Protein AF-A0A6J4FZG9-F1 (afdb_monomer_lite)

Structure (mmCIF, N/CA/C/O backbone):
data_AF-A0A6J4FZG9-F1
#
_entry.id   AF-A0A6J4FZG9-F1
#
loop_
_atom_site.group_PDB
_atom_site.id
_atom_site.type_symbol
_atom_site.label_atom_id
_atom_site.label_alt_id
_atom_site.label_comp_id
_atom_site.label_asym_id
_atom_site.label_entity_id
_atom_site.label_seq_id
_atom_site.pdbx_PDB_ins_code
_atom_site.Cartn_x
_atom_site.Cartn_y
_atom_site.Cartn_z
_atom_site.occupancy
_atom_site.B_iso_or_equiv
_atom_site.auth_seq_id
_atom_site.auth_comp_id
_atom_site.auth_asym_id
_atom_site.auth_atom_id
_atom_site.pdbx_PDB_model_num
ATOM 1 N N . MET A 1 1 ? 40.015 -31.470 -5.287 1.00 38.72 1 MET A N 1
ATOM 2 C CA . MET A 1 1 ? 40.073 -29.993 -5.272 1.00 38.72 1 MET A CA 1
ATOM 3 C C . MET A 1 1 ? 38.727 -29.508 -5.780 1.00 38.72 1 MET A C 1
ATOM 5 O O . MET A 1 1 ? 38.477 -29.611 -6.970 1.00 38.72 1 MET A O 1
ATOM 9 N N . GLY A 1 2 ? 37.806 -29.165 -4.876 1.00 41.56 2 GLY A N 1
ATOM 10 C CA . GLY A 1 2 ? 36.470 -28.698 -5.253 1.00 41.56 2 GLY A CA 1
ATOM 11 C C . GLY A 1 2 ? 36.537 -27.216 -5.589 1.00 41.56 2 GLY A C 1
ATOM 12 O O . GLY A 1 2 ? 36.861 -26.417 -4.715 1.00 41.56 2 GLY A O 1
ATOM 13 N N . CYS A 1 3 ? 36.302 -26.861 -6.851 1.00 43.22 3 CYS A N 1
ATOM 14 C CA . CYS A 1 3 ? 36.167 -25.471 -7.270 1.00 43.22 3 CYS A CA 1
ATOM 15 C C . CYS A 1 3 ? 34.957 -24.858 -6.560 1.00 43.22 3 CYS A C 1
ATOM 17 O O . CYS A 1 3 ? 33.835 -25.333 -6.718 1.00 43.22 3 CYS A O 1
ATOM 19 N N . GLY A 1 4 ? 35.203 -23.824 -5.755 1.00 42.16 4 GLY A N 1
ATOM 20 C CA . GLY A 1 4 ? 34.152 -23.025 -5.145 1.00 42.16 4 GLY A CA 1
ATOM 21 C C . GLY A 1 4 ? 33.371 -22.303 -6.234 1.00 42.16 4 GLY A C 1
ATOM 22 O O . GLY A 1 4 ? 33.915 -21.439 -6.918 1.00 42.16 4 GLY A O 1
ATOM 23 N N . CYS A 1 5 ? 32.104 -22.673 -6.397 1.00 46.50 5 CYS A N 1
ATOM 24 C CA . CYS A 1 5 ? 31.131 -21.918 -7.170 1.00 46.50 5 CYS A CA 1
ATOM 25 C C . CYS A 1 5 ? 30.818 -20.622 -6.413 1.00 46.50 5 CYS A C 1
ATOM 27 O O . CYS A 1 5 ? 29.829 -20.541 -5.690 1.00 46.50 5 CYS A O 1
ATOM 29 N N . PHE A 1 6 ? 31.691 -19.625 -6.527 1.00 45.59 6 PHE A N 1
ATOM 30 C CA . PHE A 1 6 ? 31.298 -18.257 -6.222 1.00 45.59 6 PHE A CA 1
ATOM 31 C C . PHE A 1 6 ? 30.468 -17.754 -7.407 1.00 45.59 6 PHE A C 1
ATOM 33 O O . PHE A 1 6 ? 30.945 -17.859 -8.540 1.00 45.59 6 PHE A O 1
ATOM 40 N N . PRO A 1 7 ? 29.232 -17.268 -7.193 1.00 53.97 7 PRO A N 1
ATOM 41 C CA . PRO A 1 7 ? 28.492 -16.612 -8.259 1.00 53.97 7 PRO A CA 1
ATOM 42 C C . PRO A 1 7 ? 29.316 -15.420 -8.748 1.00 53.97 7 PRO A C 1
ATOM 44 O O . PRO A 1 7 ? 29.873 -14.672 -7.941 1.00 53.97 7 PRO A O 1
ATOM 47 N N . ASP A 1 8 ? 29.442 -15.290 -10.067 1.00 63.34 8 ASP A N 1
ATOM 48 C CA . ASP A 1 8 ? 30.133 -14.168 -10.687 1.00 63.34 8 ASP A CA 1
ATOM 49 C C . ASP A 1 8 ? 29.416 -12.877 -10.285 1.00 63.34 8 ASP A C 1
ATOM 51 O O . ASP A 1 8 ? 28.299 -12.599 -10.723 1.00 63.34 8 ASP A O 1
ATOM 55 N N . VAL A 1 9 ? 30.051 -12.115 -9.395 1.00 54.72 9 VAL A N 1
ATOM 56 C CA . VAL A 1 9 ? 29.496 -10.881 -8.830 1.00 54.72 9 VAL A CA 1
ATOM 57 C C . VAL A 1 9 ? 29.168 -9.883 -9.941 1.00 54.72 9 VAL A C 1
ATOM 59 O O . VAL A 1 9 ? 28.213 -9.128 -9.795 1.00 54.72 9 VAL A O 1
ATOM 62 N N . ARG A 1 10 ? 29.895 -9.912 -11.069 1.00 50.53 10 ARG A N 1
ATOM 63 C CA . ARG A 1 10 ? 29.566 -9.091 -12.241 1.00 50.53 10 ARG A CA 1
ATOM 64 C C . ARG A 1 10 ? 28.268 -9.528 -12.900 1.00 50.53 10 ARG A C 1
ATOM 66 O O . ARG A 1 10 ? 27.407 -8.688 -13.088 1.00 50.53 10 ARG A O 1
ATOM 73 N N . GLY A 1 11 ? 28.083 -10.823 -13.151 1.00 50.88 11 GLY A N 1
ATOM 74 C CA . GLY A 1 11 ? 26.842 -11.334 -13.741 1.00 50.88 11 GLY A CA 1
ATOM 75 C C . GLY A 1 11 ? 25.603 -11.066 -12.878 1.00 50.88 11 GLY A C 1
ATOM 76 O O . GLY A 1 11 ? 24.533 -10.784 -13.406 1.00 50.88 11 GLY A O 1
ATOM 77 N N . VAL A 1 12 ? 25.745 -11.093 -11.548 1.00 54.97 12 VAL A N 1
ATOM 78 C CA . VAL A 1 12 ? 24.658 -10.721 -10.623 1.00 54.97 12 VAL A CA 1
ATOM 79 C C . VAL A 1 12 ? 24.366 -9.218 -10.673 1.00 54.97 12 VAL A C 1
ATOM 81 O O . VAL A 1 12 ? 23.204 -8.820 -10.614 1.00 54.97 12 VAL A O 1
ATOM 84 N N . LEU A 1 13 ? 25.403 -8.384 -10.782 1.00 47.22 13 LEU A N 1
ATOM 85 C CA . LEU A 1 13 ? 25.258 -6.932 -10.854 1.00 47.22 13 LEU A CA 1
ATOM 86 C C . LEU A 1 13 ? 24.657 -6.490 -12.196 1.00 47.22 13 LEU A C 1
ATOM 88 O O . LEU A 1 13 ? 23.756 -5.659 -12.204 1.00 47.22 13 LEU A O 1
ATOM 92 N N . ASP A 1 14 ? 25.103 -7.088 -13.299 1.00 45.44 14 ASP A N 1
ATOM 93 C CA . ASP A 1 14 ? 24.613 -6.799 -14.647 1.00 45.44 14 ASP A CA 1
ATOM 94 C C . ASP A 1 14 ? 23.139 -7.210 -14.791 1.00 45.44 14 ASP A C 1
ATOM 96 O O . ASP A 1 14 ? 22.334 -6.423 -15.276 1.00 45.44 14 ASP A O 1
ATOM 100 N N . GLN A 1 15 ? 22.740 -8.373 -14.254 1.00 51.81 15 GLN A N 1
ATOM 101 C CA . GLN A 1 15 ? 21.329 -8.776 -14.223 1.00 51.81 15 GLN A CA 1
ATOM 102 C C . GLN A 1 15 ? 20.472 -7.823 -13.377 1.00 51.81 15 GLN A C 1
ATOM 104 O O . GLN A 1 15 ? 19.349 -7.507 -13.756 1.00 51.81 15 GLN A O 1
ATOM 109 N N . ALA A 1 16 ? 20.980 -7.351 -12.233 1.00 49.66 16 ALA A N 1
ATOM 110 C CA . ALA A 1 16 ? 20.252 -6.410 -11.383 1.00 49.66 16 ALA A CA 1
ATOM 111 C C . ALA A 1 16 ? 20.073 -5.030 -12.047 1.00 49.66 16 ALA A C 1
ATOM 113 O O . ALA A 1 16 ? 19.060 -4.362 -11.820 1.00 49.66 16 ALA A O 1
ATOM 114 N N . LEU A 1 17 ? 21.043 -4.608 -12.862 1.00 56.53 17 LEU A N 1
ATOM 115 C CA . LEU A 1 17 ? 20.971 -3.382 -13.654 1.00 56.53 17 LEU A CA 1
ATOM 116 C C . LEU A 1 17 ? 20.006 -3.536 -14.839 1.00 56.53 17 LEU A C 1
ATOM 118 O O . LEU A 1 17 ? 19.123 -2.699 -14.987 1.00 56.53 17 LEU A O 1
ATOM 122 N N . ASP A 1 18 ? 20.077 -4.636 -15.593 1.00 58.53 18 ASP A N 1
ATOM 123 C CA . ASP A 1 18 ? 19.148 -4.919 -16.701 1.00 58.53 18 ASP A CA 1
ATOM 124 C C . ASP A 1 18 ? 17.690 -4.989 -16.225 1.00 58.53 18 ASP A C 1
ATOM 126 O O . ASP A 1 18 ? 16.787 -4.413 -16.836 1.00 58.53 18 ASP A O 1
ATOM 130 N N . ASP A 1 19 ? 17.467 -5.634 -15.081 1.00 59.53 19 ASP A N 1
ATOM 131 C CA . ASP A 1 19 ? 16.173 -5.702 -14.414 1.00 59.53 19 ASP A CA 1
ATOM 132 C C . ASP A 1 19 ? 15.651 -4.305 -14.046 1.00 59.53 19 ASP A C 1
ATOM 134 O O . ASP A 1 19 ? 14.451 -4.035 -14.150 1.00 59.53 19 ASP A O 1
ATOM 138 N N . THR A 1 20 ? 16.540 -3.425 -13.581 1.00 59.22 20 THR A N 1
ATOM 139 C CA . THR A 1 20 ? 16.218 -2.041 -13.217 1.00 59.22 20 THR A CA 1
ATOM 140 C C . THR A 1 20 ? 15.829 -1.242 -14.457 1.00 59.22 20 THR A C 1
ATOM 142 O O . THR A 1 20 ? 14.773 -0.617 -14.458 1.00 59.22 20 THR A O 1
ATOM 145 N N . ASP A 1 21 ? 16.606 -1.343 -15.533 1.00 62.03 21 ASP A N 1
ATOM 146 C CA . ASP A 1 21 ? 16.357 -0.640 -16.793 1.00 62.03 21 ASP A CA 1
ATOM 147 C C . ASP A 1 21 ? 15.093 -1.146 -17.502 1.00 62.03 21 ASP A C 1
ATOM 149 O O . ASP A 1 21 ? 14.397 -0.398 -18.191 1.00 62.03 21 ASP A O 1
ATOM 153 N N . GLU A 1 22 ? 14.775 -2.436 -17.387 1.00 61.25 22 GLU A N 1
ATOM 154 C CA . GLU A 1 22 ? 13.517 -2.992 -17.888 1.00 61.25 22 GLU A CA 1
ATOM 155 C C . GLU A 1 22 ? 12.315 -2.468 -17.096 1.00 61.25 22 GLU A C 1
ATOM 157 O O . GLU A 1 22 ? 11.289 -2.137 -17.693 1.00 61.25 22 GLU A O 1
ATOM 162 N N . LEU A 1 23 ? 12.447 -2.335 -15.775 1.00 60.53 23 LEU A N 1
ATOM 163 C CA . LEU A 1 23 ? 11.406 -1.752 -14.933 1.00 60.53 23 LEU A CA 1
ATOM 164 C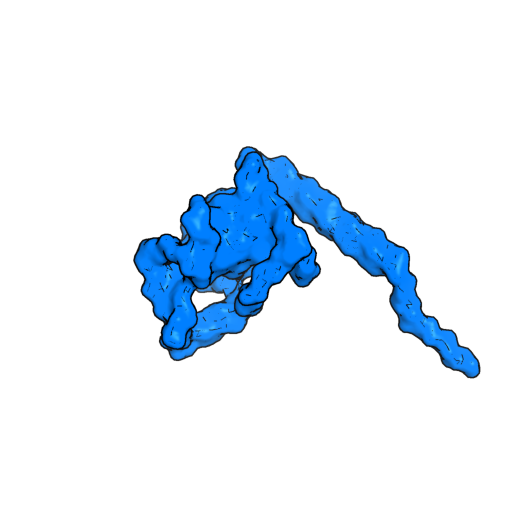 C . LEU A 1 23 ? 11.230 -0.261 -15.223 1.00 60.53 23 LEU A C 1
ATOM 166 O O . LEU A 1 23 ? 10.102 0.180 -15.401 1.00 60.53 23 LEU A O 1
ATOM 170 N N . GLU A 1 24 ? 12.320 0.496 -15.343 1.00 60.97 24 GLU A N 1
ATOM 171 C CA . GLU A 1 24 ? 12.285 1.914 -15.712 1.00 60.97 24 GLU A CA 1
ATOM 172 C C . GLU A 1 24 ? 11.662 2.125 -17.098 1.00 60.97 24 GLU A C 1
ATOM 174 O O . GLU A 1 24 ? 10.853 3.033 -17.268 1.00 60.97 24 GLU A O 1
ATOM 179 N N . ARG A 1 25 ? 11.938 1.247 -18.073 1.00 59.50 25 ARG A N 1
ATOM 180 C CA . ARG A 1 25 ? 11.278 1.280 -19.391 1.00 59.50 25 ARG A CA 1
ATOM 181 C C . ARG A 1 25 ? 9.792 0.940 -19.324 1.00 59.50 25 ARG A C 1
ATOM 183 O O . ARG A 1 25 ? 8.990 1.644 -19.928 1.00 59.50 25 ARG A O 1
ATOM 190 N N . HIS A 1 26 ? 9.409 -0.087 -18.565 1.00 58.44 26 HIS A N 1
ATOM 191 C CA . HIS A 1 26 ? 7.994 -0.407 -18.360 1.00 58.44 26 HIS A CA 1
ATOM 192 C C . HIS A 1 26 ? 7.250 0.722 -17.635 1.00 58.44 26 HIS A C 1
ATOM 194 O O . HIS A 1 26 ? 6.080 0.950 -17.923 1.00 58.44 26 HIS A O 1
ATOM 200 N N . LEU A 1 27 ? 7.917 1.436 -16.722 1.00 56.59 27 LEU A N 1
ATOM 201 C CA . LEU A 1 27 ? 7.383 2.627 -16.060 1.00 56.59 27 LEU A CA 1
ATOM 202 C C . LEU A 1 27 ? 7.281 3.814 -17.034 1.00 56.59 27 LEU A C 1
ATOM 204 O O . LEU A 1 27 ? 6.266 4.502 -17.051 1.00 56.59 27 LEU A O 1
ATOM 208 N N . ALA A 1 28 ? 8.276 4.023 -17.899 1.00 51.44 28 ALA A N 1
ATOM 209 C CA . ALA A 1 28 ? 8.279 5.100 -18.892 1.00 51.44 28 ALA A CA 1
ATOM 210 C C . ALA A 1 28 ? 7.171 4.958 -19.956 1.00 51.44 28 ALA A C 1
ATOM 212 O O . ALA A 1 28 ? 6.615 5.965 -20.397 1.00 51.44 28 ALA A O 1
ATOM 213 N N . ASP A 1 29 ? 6.804 3.728 -20.329 1.00 53.56 29 ASP A N 1
ATOM 214 C CA . ASP A 1 29 ? 5.746 3.447 -21.313 1.00 53.56 29 ASP A CA 1
ATOM 215 C C . ASP A 1 29 ? 4.312 3.688 -20.785 1.00 53.56 29 ASP A C 1
ATOM 217 O O . ASP A 1 29 ? 3.349 3.631 -21.553 1.00 53.56 29 ASP A O 1
ATOM 221 N N . LEU A 1 30 ? 4.133 3.973 -19.487 1.00 52.72 30 LEU A N 1
ATOM 222 C CA . LEU A 1 30 ? 2.815 4.023 -18.836 1.00 52.72 30 LEU A CA 1
ATOM 223 C C . LEU A 1 30 ? 2.179 5.433 -18.712 1.00 52.72 30 LEU A C 1
ATOM 225 O O . LEU A 1 30 ? 1.019 5.519 -18.313 1.00 52.72 30 LEU A O 1
ATOM 229 N N . GLY A 1 31 ? 2.858 6.517 -19.115 1.00 47.34 31 GLY A N 1
ATOM 230 C CA . GLY A 1 31 ? 2.313 7.892 -19.147 1.00 47.34 31 GLY A CA 1
ATOM 231 C C . GLY A 1 31 ? 2.369 8.685 -17.821 1.00 47.34 31 GLY A C 1
ATOM 232 O O . GLY A 1 31 ? 2.110 8.146 -16.759 1.00 47.34 31 GLY A O 1
ATOM 233 N N . ASP A 1 32 ? 2.723 9.977 -17.918 1.00 50.97 32 ASP A N 1
ATOM 234 C CA . ASP A 1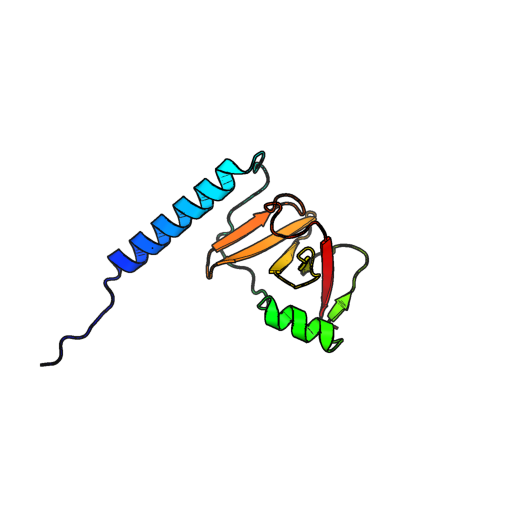 32 ? 2.812 11.039 -16.881 1.00 50.97 32 ASP A CA 1
ATOM 235 C C . ASP A 1 32 ? 3.359 10.654 -15.478 1.00 50.97 32 ASP A C 1
ATOM 237 O O . ASP A 1 32 ? 2.817 11.031 -14.445 1.00 50.97 32 ASP A O 1
ATOM 241 N N . PHE A 1 33 ? 4.499 9.951 -15.432 1.00 51.16 33 PHE A N 1
ATOM 242 C CA . PHE A 1 33 ? 5.241 9.555 -14.213 1.00 51.16 33 PHE A CA 1
ATOM 243 C C . PHE A 1 33 ? 6.043 10.689 -13.546 1.00 51.16 33 PHE A C 1
ATOM 245 O O . PHE A 1 33 ? 6.996 10.422 -12.815 1.00 51.16 33 PHE A O 1
ATOM 252 N N . ALA A 1 34 ? 5.700 11.963 -13.764 1.00 51.19 34 ALA A N 1
ATOM 253 C CA . ALA A 1 34 ? 6.457 13.084 -13.187 1.00 51.19 34 ALA A CA 1
ATOM 254 C C . ALA A 1 34 ? 6.539 13.045 -11.640 1.00 51.19 34 ALA A C 1
ATOM 256 O O . ALA A 1 34 ? 7.369 13.735 -11.050 1.00 51.19 34 ALA A O 1
ATOM 257 N N . SER A 1 35 ? 5.698 12.237 -10.991 1.00 63.97 35 SER A N 1
ATOM 258 C CA . SER A 1 35 ? 5.574 12.051 -9.544 1.00 63.97 35 SER A CA 1
ATOM 259 C C . SER A 1 35 ? 6.198 10.761 -8.991 1.00 63.97 35 SER A C 1
ATOM 261 O O . SER A 1 35 ? 6.122 10.553 -7.778 1.00 63.97 35 SER A O 1
ATOM 263 N N . VAL A 1 36 ? 6.803 9.898 -9.823 1.00 74.69 36 VAL A N 1
ATOM 264 C CA . VAL A 1 36 ? 7.451 8.665 -9.340 1.00 74.69 36 VAL A CA 1
ATOM 265 C C . VAL A 1 36 ? 8.943 8.886 -9.116 1.00 74.69 36 VAL A C 1
ATOM 267 O O . VAL A 1 36 ? 9.717 9.075 -10.049 1.00 74.69 36 VAL A O 1
ATOM 270 N N . GLU A 1 37 ? 9.350 8.841 -7.854 1.00 83.56 37 GLU A N 1
ATOM 271 C CA . GLU A 1 37 ? 10.718 9.049 -7.391 1.00 83.56 37 GLU A CA 1
ATOM 272 C C . GLU A 1 37 ? 11.306 7.723 -6.903 1.00 83.56 37 GLU A C 1
ATOM 274 O O . GLU A 1 37 ? 10.685 6.998 -6.130 1.00 83.56 37 GLU A O 1
ATOM 279 N N . ARG A 1 38 ? 12.528 7.388 -7.322 1.00 84.44 38 ARG A N 1
ATOM 280 C CA . ARG A 1 38 ? 13.252 6.241 -6.766 1.00 84.44 38 ARG A CA 1
ATOM 281 C C . ARG A 1 38 ? 13.811 6.598 -5.391 1.00 84.44 38 ARG A C 1
ATOM 283 O O . ARG A 1 38 ? 14.449 7.631 -5.229 1.00 84.44 38 ARG A O 1
ATOM 290 N N . LEU A 1 39 ? 13.619 5.711 -4.424 1.00 85.75 39 LEU A N 1
ATOM 291 C CA . LEU A 1 39 ? 14.143 5.869 -3.073 1.00 85.75 39 LEU A CA 1
ATOM 292 C C . LEU A 1 39 ? 15.505 5.183 -2.939 1.00 85.75 39 LEU A C 1
ATOM 294 O O . LEU A 1 39 ? 15.688 4.045 -3.374 1.00 85.75 39 LEU A O 1
ATOM 298 N N . ASP A 1 40 ? 16.437 5.848 -2.256 1.00 84.19 40 ASP A N 1
ATOM 299 C CA . ASP A 1 40 ? 17.771 5.303 -1.959 1.00 84.19 40 ASP A CA 1
ATOM 300 C C . ASP A 1 40 ? 17.734 4.121 -0.979 1.00 84.19 40 ASP A C 1
ATOM 302 O O . ASP A 1 40 ? 18.677 3.335 -0.895 1.00 84.19 40 ASP A O 1
ATOM 306 N N . SER A 1 41 ? 16.653 3.996 -0.202 1.00 83.69 41 SER A N 1
ATOM 307 C CA . SER A 1 41 ? 16.467 2.902 0.748 1.00 83.69 41 SER A CA 1
ATOM 308 C C . SER A 1 41 ? 15.055 2.341 0.690 1.00 83.69 41 SER A C 1
ATOM 310 O O . SER A 1 41 ? 14.077 3.073 0.530 1.00 83.69 41 SER A O 1
ATOM 312 N N . ALA A 1 42 ? 14.960 1.019 0.832 1.00 82.56 42 ALA A N 1
ATOM 313 C CA . ALA A 1 42 ? 13.687 0.325 0.794 1.00 82.56 42 ALA A CA 1
ATOM 314 C C . ALA A 1 42 ? 12.901 0.501 2.105 1.00 82.56 42 ALA A C 1
ATOM 316 O O . ALA A 1 42 ? 13.463 0.300 3.189 1.00 82.56 42 ALA A O 1
ATOM 317 N N . PRO A 1 43 ? 11.604 0.859 2.045 1.00 85.31 43 PRO A N 1
ATOM 318 C CA . PRO A 1 43 ? 10.765 0.918 3.231 1.00 85.31 43 PRO A CA 1
ATOM 319 C C . PRO A 1 43 ? 10.500 -0.495 3.768 1.00 85.31 43 PRO A C 1
ATOM 321 O O . PRO A 1 43 ? 10.186 -1.408 3.017 1.00 85.31 43 PRO A O 1
ATOM 324 N N . VAL A 1 44 ? 10.530 -0.675 5.093 1.00 88.25 44 VAL A N 1
ATOM 325 C CA . VAL A 1 44 ? 10.307 -1.991 5.730 1.00 88.25 44 VAL A CA 1
ATOM 326 C C . VAL A 1 44 ? 8.825 -2.373 5.715 1.00 88.25 44 VAL A C 1
ATOM 328 O O . VAL A 1 44 ? 8.097 -2.114 6.677 1.00 88.25 44 VAL A O 1
ATOM 331 N N . LEU A 1 45 ? 8.340 -2.923 4.607 1.00 89.56 45 LEU A N 1
ATOM 332 C CA . LEU A 1 45 ? 6.934 -3.279 4.407 1.00 89.56 45 LEU A CA 1
ATOM 333 C C . LEU A 1 45 ? 6.676 -4.766 4.701 1.00 89.56 45 LEU A C 1
ATOM 335 O O . LEU A 1 45 ? 7.534 -5.609 4.434 1.00 89.56 45 LEU A O 1
ATOM 339 N N . PRO A 1 46 ? 5.496 -5.131 5.236 1.00 90.56 46 PRO A N 1
ATOM 340 C CA . PRO A 1 46 ? 5.104 -6.533 5.303 1.00 90.56 46 PRO A CA 1
ATOM 341 C C . PRO A 1 46 ? 4.905 -7.084 3.887 1.00 90.56 46 PRO A C 1
ATOM 343 O O . PRO A 1 46 ? 4.407 -6.387 3.011 1.00 90.56 46 PRO A O 1
ATOM 346 N N . ALA A 1 47 ? 5.208 -8.362 3.662 1.00 90.06 47 ALA A N 1
ATOM 347 C CA . ALA A 1 47 ? 4.847 -8.999 2.397 1.00 90.06 47 ALA A CA 1
ATOM 348 C C . ALA A 1 47 ? 3.318 -8.920 2.164 1.00 90.06 47 ALA A C 1
ATOM 350 O O . ALA A 1 47 ? 2.563 -9.058 3.134 1.00 90.06 47 ALA A O 1
ATOM 351 N N . PRO A 1 48 ? 2.835 -8.798 0.911 1.00 89.56 48 PRO A N 1
ATOM 352 C CA . PRO A 1 48 ? 1.402 -8.766 0.589 1.00 89.56 48 PRO A CA 1
ATOM 353 C C . PRO A 1 48 ? 0.587 -9.879 1.269 1.00 89.56 48 PRO A C 1
ATOM 355 O O . PRO A 1 48 ? -0.449 -9.623 1.883 1.00 89.56 48 PRO A O 1
ATOM 358 N N . ALA A 1 49 ? 1.109 -11.110 1.267 1.00 90.88 49 ALA A N 1
ATOM 359 C CA . ALA A 1 49 ? 0.485 -12.251 1.938 1.00 90.88 49 ALA A CA 1
ATOM 360 C C . ALA A 1 49 ? 0.422 -12.093 3.470 1.00 90.88 49 ALA A C 1
ATOM 362 O O . ALA A 1 49 ? -0.564 -12.478 4.100 1.00 90.88 49 ALA A O 1
ATOM 363 N N . ALA A 1 50 ? 1.454 -11.505 4.082 1.00 92.69 50 ALA A N 1
ATOM 364 C CA . ALA A 1 50 ? 1.485 -11.245 5.518 1.00 92.69 50 ALA A CA 1
ATOM 365 C C . ALA A 1 50 ? 0.494 -10.139 5.910 1.00 92.69 50 ALA A C 1
ATOM 367 O O . ALA A 1 50 ? -0.203 -10.276 6.918 1.00 92.69 50 ALA A O 1
ATOM 368 N N . ALA A 1 51 ? 0.383 -9.086 5.093 1.00 90.94 51 ALA A N 1
ATOM 369 C CA . ALA A 1 51 ? -0.617 -8.035 5.267 1.00 90.94 51 ALA A CA 1
ATOM 370 C C . ALA A 1 51 ? -2.040 -8.605 5.160 1.00 90.94 51 ALA A C 1
ATOM 372 O O . ALA A 1 51 ? -2.856 -8.393 6.057 1.00 90.94 51 ALA A O 1
ATOM 373 N N . ALA A 1 52 ? -2.313 -9.419 4.134 1.00 92.38 52 ALA A N 1
ATOM 374 C CA . ALA A 1 52 ? -3.595 -10.104 3.973 1.00 92.38 52 ALA A CA 1
ATOM 375 C C . ALA A 1 52 ? -3.943 -10.975 5.194 1.00 92.38 52 ALA A C 1
ATOM 377 O O . ALA A 1 52 ? -5.052 -10.893 5.724 1.00 92.38 52 ALA A O 1
ATOM 378 N N . ALA A 1 53 ? -2.982 -11.757 5.696 1.00 94.38 53 ALA A N 1
ATOM 379 C CA . ALA A 1 53 ? -3.173 -12.582 6.886 1.00 94.38 53 ALA A CA 1
ATOM 380 C C . ALA A 1 53 ? -3.422 -11.747 8.156 1.00 94.38 53 ALA A C 1
ATOM 382 O O . ALA A 1 53 ? -4.213 -12.141 9.011 1.00 94.38 53 ALA A O 1
ATOM 383 N N . ALA A 1 54 ? -2.763 -10.594 8.305 1.00 92.94 54 ALA A N 1
ATOM 384 C CA . ALA A 1 54 ? -2.982 -9.691 9.434 1.00 92.94 54 ALA A CA 1
ATOM 385 C C . ALA A 1 54 ? -4.372 -9.040 9.400 1.00 92.94 54 ALA A C 1
ATOM 387 O O . ALA A 1 54 ? -5.029 -8.964 10.439 1.00 92.94 54 ALA A O 1
ATOM 388 N N . ILE A 1 55 ? -4.843 -8.647 8.213 1.00 91.44 55 ILE A N 1
ATOM 389 C CA . ILE A 1 55 ? -6.197 -8.119 7.998 1.00 91.44 55 ILE A CA 1
ATOM 390 C C . ILE A 1 55 ? -7.244 -9.191 8.310 1.00 91.44 55 ILE A C 1
ATOM 392 O O . ILE A 1 55 ? -8.157 -8.941 9.093 1.00 91.44 55 ILE A O 1
ATOM 396 N N . ALA A 1 56 ? -7.085 -10.402 7.767 1.00 92.12 56 ALA A N 1
ATOM 397 C CA . ALA A 1 56 ? -8.004 -11.514 8.016 1.00 92.12 56 ALA A CA 1
ATOM 398 C C . ALA A 1 56 ? -8.061 -11.914 9.502 1.00 92.12 56 ALA A C 1
ATOM 400 O O . ALA A 1 56 ? -9.114 -12.294 10.005 1.00 92.12 56 ALA A O 1
ATOM 401 N N . ALA A 1 57 ? -6.939 -11.789 10.215 1.00 94.06 57 ALA A N 1
ATOM 402 C CA . ALA A 1 57 ? -6.853 -12.038 11.652 1.00 94.06 57 ALA A CA 1
ATOM 403 C C . ALA A 1 57 ? -7.372 -10.876 12.524 1.00 94.06 57 ALA A C 1
ATOM 405 O O . ALA A 1 57 ? -7.322 -10.984 13.747 1.00 94.06 57 ALA A O 1
ATOM 406 N N . GLY A 1 58 ? -7.811 -9.755 11.937 1.00 92.12 58 GLY A N 1
ATOM 407 C CA . GLY A 1 58 ? -8.267 -8.576 12.682 1.00 92.12 58 GLY A CA 1
ATOM 408 C C . 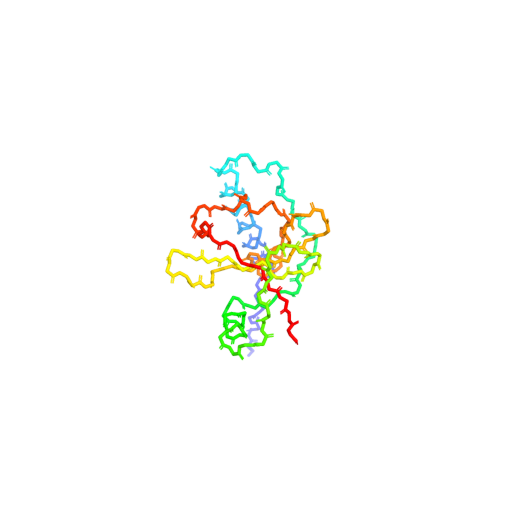GLY A 1 58 ? -7.157 -7.821 13.425 1.00 92.12 58 GLY A C 1
ATOM 409 O O . GLY A 1 58 ? -7.451 -7.033 14.316 1.00 92.12 58 GLY A O 1
ATOM 410 N N . ARG A 1 59 ? -5.884 -8.047 13.073 1.00 93.38 59 ARG A N 1
ATOM 411 C CA . ARG A 1 59 ? -4.714 -7.357 13.660 1.00 93.38 59 ARG A CA 1
ATOM 412 C C . ARG A 1 59 ? -4.422 -6.003 13.010 1.00 93.38 59 ARG A C 1
ATOM 414 O O . ARG A 1 59 ? -3.550 -5.273 13.465 1.00 93.38 59 ARG A O 1
ATOM 421 N N . MET A 1 60 ? -5.115 -5.697 11.919 1.00 92.25 60 MET A N 1
ATOM 422 C CA . MET A 1 60 ? -5.006 -4.446 11.177 1.00 92.25 60 MET A CA 1
ATOM 423 C C . MET A 1 60 ? -6.345 -3.720 11.245 1.00 92.25 60 MET A C 1
ATOM 425 O O . MET A 1 60 ? -7.387 -4.296 10.927 1.00 92.25 60 MET A O 1
ATOM 429 N N . ILE A 1 61 ? -6.315 -2.449 11.627 1.00 91.94 61 ILE A N 1
ATOM 430 C CA . ILE A 1 61 ? -7.495 -1.589 11.700 1.00 91.94 61 ILE A CA 1
ATOM 431 C C . ILE A 1 61 ? -7.603 -0.825 10.385 1.00 91.94 61 ILE A C 1
ATOM 433 O O . ILE A 1 61 ? -6.655 -0.146 9.988 1.00 91.94 61 ILE A O 1
ATOM 437 N N . ARG A 1 62 ? -8.754 -0.930 9.712 1.00 92.69 62 ARG A N 1
ATOM 438 C CA . ARG A 1 62 ? -9.041 -0.155 8.498 1.00 92.69 62 ARG A CA 1
ATOM 439 C C . ARG A 1 62 ? -9.235 1.319 8.854 1.00 92.69 62 ARG A C 1
ATOM 441 O O . ARG A 1 62 ? -9.951 1.631 9.801 1.00 92.69 62 ARG A O 1
ATOM 448 N N . LEU A 1 63 ? -8.615 2.200 8.079 1.00 91.50 63 LEU A N 1
ATOM 449 C CA . LEU A 1 63 ? -8.729 3.649 8.204 1.00 91.50 63 LEU A CA 1
ATOM 450 C C . LEU A 1 63 ? -9.593 4.214 7.070 1.00 91.50 63 LEU A C 1
ATOM 452 O O . LEU A 1 63 ? -9.568 3.703 5.948 1.00 91.50 63 LEU A O 1
ATOM 456 N N . ASP A 1 64 ? -10.315 5.295 7.361 1.00 87.50 64 ASP A N 1
ATOM 457 C CA . ASP A 1 64 ? -11.143 6.000 6.374 1.00 87.50 64 ASP A CA 1
ATOM 458 C C . ASP A 1 64 ? -10.316 6.914 5.455 1.00 87.50 64 ASP A C 1
ATOM 460 O O . ASP A 1 64 ? -10.711 7.187 4.323 1.00 87.50 64 ASP A O 1
ATOM 464 N N . SER A 1 65 ? -9.149 7.368 5.917 1.00 83.69 65 SER A N 1
ATOM 465 C CA . SER A 1 65 ? -8.232 8.218 5.158 1.00 83.69 65 SER A CA 1
ATOM 466 C C . SER A 1 65 ? -6.770 7.838 5.393 1.00 83.69 65 SER A C 1
ATOM 468 O O . SER A 1 65 ? -6.416 7.222 6.404 1.00 83.69 65 SER A O 1
ATOM 470 N N . ALA A 1 66 ? -5.915 8.211 4.438 1.00 82.00 66 ALA A N 1
ATOM 471 C CA . ALA A 1 66 ? -4.472 8.077 4.568 1.00 82.00 66 ALA A CA 1
ATOM 472 C C . ALA A 1 66 ? -3.950 9.017 5.663 1.00 82.00 66 ALA A C 1
ATOM 474 O O . ALA A 1 66 ? -4.331 10.187 5.728 1.00 82.00 66 ALA A O 1
ATOM 475 N N . GLY A 1 67 ? -3.044 8.510 6.494 1.00 85.00 67 GLY A N 1
ATOM 476 C CA . GLY A 1 67 ? -2.237 9.307 7.412 1.00 85.00 67 GLY A CA 1
ATOM 477 C C . GLY A 1 67 ? -0.778 8.851 7.353 1.00 85.00 67 GLY A C 1
ATOM 478 O O . GLY A 1 67 ? -0.525 7.731 6.902 1.00 85.00 67 GLY A O 1
ATOM 479 N N . PRO A 1 68 ? 0.184 9.667 7.816 1.00 87.75 68 PRO A N 1
ATOM 480 C CA . PRO A 1 68 ? 1.594 9.292 7.804 1.00 87.75 68 PRO A CA 1
ATOM 481 C C . PRO A 1 68 ? 1.811 7.946 8.508 1.00 87.75 68 PRO A C 1
ATOM 483 O O . PRO A 1 68 ? 1.378 7.752 9.645 1.00 87.75 68 PRO A O 1
ATOM 486 N N . GLY A 1 69 ? 2.468 7.011 7.825 1.00 88.75 69 GLY A N 1
ATOM 487 C CA . GLY A 1 69 ? 2.732 5.665 8.333 1.00 88.75 69 GLY A CA 1
ATOM 488 C C . GLY A 1 69 ? 1.593 4.659 8.147 1.00 88.75 69 GLY A C 1
ATOM 489 O O . GLY A 1 69 ? 1.793 3.488 8.467 1.00 88.75 69 GLY A O 1
ATOM 490 N N . ALA A 1 70 ? 0.432 5.062 7.616 1.00 92.44 70 ALA A N 1
ATOM 491 C CA . ALA A 1 70 ? -0.622 4.121 7.246 1.00 92.44 70 ALA A CA 1
ATOM 492 C C . ALA A 1 70 ? -0.138 3.182 6.134 1.00 92.44 70 ALA A C 1
ATOM 494 O O . ALA A 1 70 ? 0.549 3.597 5.200 1.00 92.44 70 ALA A O 1
ATOM 495 N N . LEU A 1 71 ? -0.520 1.913 6.220 1.00 93.06 71 LEU A N 1
ATOM 496 C CA . LEU A 1 71 ? -0.240 0.922 5.193 1.00 93.06 71 LEU A CA 1
ATOM 497 C C . LEU A 1 71 ? -1.278 1.063 4.071 1.00 93.06 71 LEU A C 1
ATOM 499 O O . LEU A 1 71 ? -2.468 0.837 4.29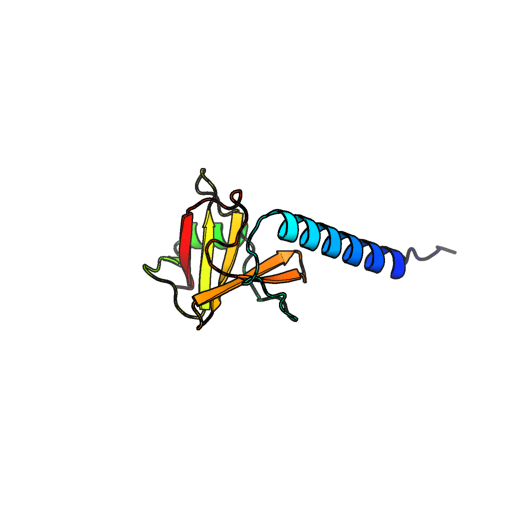9 1.00 93.06 71 LEU A O 1
ATOM 503 N N . ALA A 1 72 ? -0.827 1.440 2.877 1.00 91.62 72 ALA A N 1
ATOM 504 C CA . ALA A 1 72 ? -1.588 1.339 1.638 1.00 91.62 72 ALA A CA 1
ATOM 505 C C . ALA A 1 72 ? -1.623 -0.126 1.203 1.00 91.62 72 ALA A C 1
ATOM 507 O O . ALA A 1 72 ? -0.579 -0.759 1.060 1.00 91.62 72 ALA A O 1
ATOM 508 N N . VAL A 1 73 ? -2.814 -0.657 0.970 1.00 91.00 73 VAL A N 1
ATOM 509 C CA . VAL A 1 73 ? -3.031 -2.025 0.501 1.00 91.00 73 VAL A CA 1
ATOM 510 C C . VAL A 1 73 ? -3.776 -1.947 -0.820 1.00 91.00 73 VAL A C 1
ATOM 512 O O . VAL A 1 73 ? -4.921 -1.495 -0.859 1.00 91.00 73 VAL A O 1
ATOM 515 N N . TYR A 1 74 ? -3.111 -2.378 -1.886 1.00 88.38 74 TYR A N 1
ATOM 5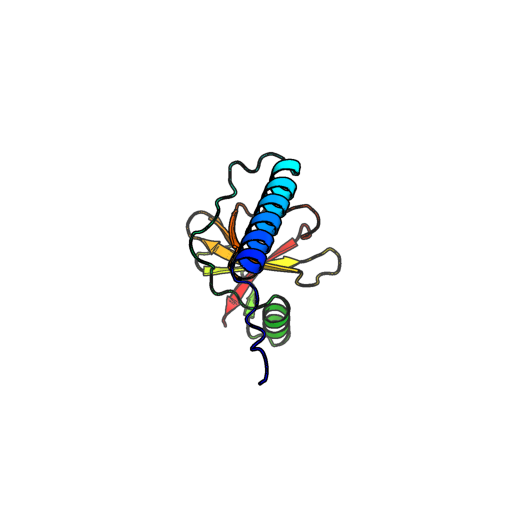16 C CA . TYR A 1 74 ? -3.652 -2.390 -3.238 1.00 88.38 74 TYR A CA 1
ATOM 517 C C . TYR A 1 74 ? -4.301 -3.739 -3.499 1.00 88.38 74 TYR A C 1
ATOM 519 O O . TYR A 1 74 ? -3.677 -4.792 -3.309 1.00 88.38 74 TYR A O 1
ATOM 527 N N . LEU A 1 75 ? -5.559 -3.690 -3.919 1.00 85.50 75 LEU A N 1
ATOM 528 C CA . LEU A 1 75 ? -6.355 -4.866 -4.211 1.00 85.50 75 LEU A CA 1
ATOM 529 C C . LEU A 1 75 ? -6.587 -4.993 -5.712 1.00 85.50 75 LEU A C 1
ATOM 531 O O . LEU A 1 75 ? -6.833 -3.996 -6.383 1.00 85.50 75 LEU A O 1
ATOM 535 N N . ASP A 1 76 ? -6.558 -6.216 -6.230 1.00 83.94 76 ASP A N 1
ATOM 536 C CA . ASP A 1 76 ? -7.052 -6.490 -7.579 1.00 83.94 76 ASP A CA 1
ATOM 537 C C . ASP A 1 76 ? -8.595 -6.511 -7.638 1.00 83.94 76 ASP A C 1
ATOM 539 O O . ASP A 1 76 ? -9.300 -6.323 -6.639 1.00 83.94 76 ASP A O 1
ATOM 543 N N . GLU A 1 77 ? -9.142 -6.769 -8.827 1.00 81.69 77 GLU A N 1
ATOM 544 C CA . GLU A 1 77 ? -10.589 -6.907 -9.042 1.00 81.69 77 GLU A CA 1
ATOM 545 C C . GLU A 1 77 ? -11.213 -8.054 -8.221 1.00 81.69 77 GLU A C 1
ATOM 547 O O . GLU A 1 77 ? -12.386 -7.989 -7.848 1.00 81.69 77 GLU A O 1
ATOM 552 N N . ALA A 1 78 ? -10.427 -9.082 -7.880 1.00 85.69 78 ALA A N 1
ATOM 553 C CA . ALA A 1 78 ? -10.832 -10.203 -7.034 1.00 85.69 78 ALA A CA 1
ATOM 554 C C . ALA A 1 78 ? -10.701 -9.905 -5.525 1.00 85.69 78 ALA A C 1
ATOM 556 O O . ALA A 1 78 ? -10.984 -10.777 -4.699 1.00 85.69 78 ALA A O 1
ATOM 557 N N . ARG A 1 79 ? -10.331 -8.671 -5.150 1.00 84.94 79 ARG A N 1
ATOM 558 C CA . ARG A 1 79 ? -10.063 -8.219 -3.774 1.00 84.94 79 ARG A CA 1
ATOM 559 C C . ARG A 1 79 ? -8.880 -8.925 -3.099 1.00 84.94 79 ARG A C 1
ATOM 561 O O . ARG A 1 79 ? -8.826 -8.982 -1.869 1.00 84.94 79 ARG A O 1
ATOM 568 N N . ALA A 1 80 ? -7.933 -9.451 -3.870 1.00 86.88 80 ALA A N 1
ATOM 569 C CA . ALA A 1 80 ? -6.693 -10.011 -3.347 1.00 86.88 80 ALA A CA 1
ATOM 570 C C . ALA A 1 80 ? -5.638 -8.915 -3.155 1.00 86.88 80 ALA A C 1
ATOM 572 O O . ALA A 1 80 ? -5.518 -8.008 -3.975 1.00 86.88 80 ALA A O 1
ATOM 573 N N . VAL A 1 81 ? -4.855 -9.005 -2.074 1.00 88.81 81 VAL A N 1
ATOM 574 C CA . VAL A 1 81 ? -3.746 -8.073 -1.819 1.00 88.81 81 VAL A CA 1
ATOM 575 C C . VAL A 1 81 ? -2.607 -8.372 -2.785 1.00 88.81 81 VAL A C 1
ATOM 577 O O . VAL A 1 81 ? -1.938 -9.397 -2.655 1.00 88.81 81 VAL A O 1
ATOM 580 N N . VAL A 1 82 ? -2.383 -7.462 -3.729 1.00 85.44 82 VAL A N 1
ATOM 581 C CA . VAL A 1 82 ? -1.357 -7.602 -4.773 1.00 85.44 82 VAL A CA 1
ATOM 582 C C . VAL A 1 82 ? -0.122 -6.756 -4.505 1.00 85.44 82 VAL A C 1
ATOM 584 O O . VAL A 1 82 ? 0.972 -7.135 -4.909 1.00 85.44 82 VAL A O 1
ATOM 587 N N . HIS A 1 83 ? -0.279 -5.636 -3.799 1.00 86.88 83 HIS A N 1
ATOM 588 C CA . HIS A 1 83 ? 0.820 -4.726 -3.491 1.00 86.88 83 HIS A CA 1
ATOM 589 C C . HIS A 1 83 ? 0.574 -3.995 -2.176 1.00 86.88 83 HIS A C 1
ATOM 591 O O . HIS A 1 83 ? -0.575 -3.812 -1.759 1.00 86.88 83 HIS A O 1
ATOM 597 N N . VAL A 1 84 ? 1.652 -3.564 -1.525 1.00 90.31 84 VAL A N 1
ATOM 598 C CA . VAL A 1 84 ? 1.577 -2.740 -0.319 1.00 90.31 84 VAL A CA 1
ATOM 599 C C . VAL A 1 84 ? 2.523 -1.552 -0.410 1.00 90.31 84 VAL A C 1
ATOM 601 O O . VAL A 1 84 ? 3.588 -1.620 -1.015 1.00 90.31 84 VAL A O 1
ATOM 604 N N . GLY A 1 85 ? 2.142 -0.462 0.237 1.00 91.62 85 GLY A N 1
ATOM 605 C CA . GLY A 1 85 ? 2.977 0.717 0.389 1.00 91.62 85 GLY A CA 1
ATOM 606 C C . GLY A 1 85 ? 2.714 1.403 1.716 1.00 91.62 85 GLY A C 1
ATOM 607 O O . GLY A 1 85 ? 1.865 0.979 2.498 1.00 91.62 85 GLY A O 1
ATOM 608 N N . ARG A 1 86 ? 3.442 2.476 1.986 1.00 92.94 86 ARG A N 1
ATOM 609 C CA . ARG A 1 86 ? 3.287 3.284 3.190 1.00 92.94 86 ARG A CA 1
ATOM 610 C C . ARG A 1 86 ? 2.990 4.714 2.807 1.00 92.94 86 ARG A C 1
ATOM 612 O O . ARG A 1 86 ? 3.758 5.321 2.073 1.00 92.94 86 ARG A O 1
ATOM 619 N N . ALA A 1 87 ? 1.897 5.241 3.338 1.00 91.62 87 ALA A N 1
ATOM 620 C CA . ALA A 1 87 ? 1.578 6.648 3.210 1.00 91.62 87 ALA A CA 1
ATOM 621 C C . ALA A 1 87 ? 2.651 7.494 3.896 1.00 91.62 87 ALA A C 1
ATOM 623 O O . ALA A 1 87 ? 3.019 7.266 5.055 1.00 91.62 87 ALA A O 1
ATOM 624 N N . THR A 1 88 ? 3.120 8.493 3.178 1.00 89.62 88 THR A N 1
ATOM 625 C CA . THR A 1 88 ? 4.019 9.535 3.663 1.00 89.62 88 THR A CA 1
ATOM 626 C C . THR A 1 88 ? 3.208 10.734 4.169 1.00 89.62 88 THR A C 1
ATOM 628 O O . THR A 1 88 ? 1.978 10.777 4.089 1.00 89.62 88 THR A O 1
ATOM 631 N N . ALA A 1 89 ? 3.893 11.738 4.720 1.00 86.94 89 ALA A N 1
ATOM 632 C CA . ALA A 1 89 ? 3.240 12.956 5.201 1.00 86.94 89 ALA A CA 1
ATOM 633 C C . ALA A 1 89 ? 2.774 13.902 4.083 1.00 86.94 89 ALA A C 1
ATOM 635 O O . ALA A 1 89 ? 1.883 14.714 4.316 1.00 86.94 89 ALA A O 1
ATOM 636 N N . ASP A 1 90 ? 3.355 13.795 2.888 1.00 83.00 90 ASP A N 1
ATOM 637 C CA . ASP A 1 90 ? 3.008 14.611 1.718 1.00 83.00 90 ASP A CA 1
ATOM 638 C C . ASP A 1 90 ? 1.867 14.007 0.874 1.00 83.00 90 ASP A C 1
ATOM 640 O O . ASP A 1 90 ? 1.460 14.596 -0.123 1.00 83.00 90 ASP A O 1
ATOM 644 N N . GLY A 1 91 ? 1.310 12.864 1.297 1.00 80.81 91 GLY A N 1
ATOM 645 C CA . GLY A 1 91 ? 0.211 12.182 0.609 1.00 80.81 91 GLY A CA 1
ATOM 646 C C . GLY A 1 91 ? 0.654 11.241 -0.513 1.00 80.81 91 GLY A C 1
ATOM 647 O O . GLY A 1 91 ? -0.206 10.654 -1.172 1.00 80.81 91 GLY A O 1
ATOM 648 N N . SER A 1 92 ? 1.962 11.070 -0.713 1.00 87.88 92 SER A N 1
ATOM 649 C CA . SER A 1 92 ? 2.517 10.024 -1.571 1.00 87.88 92 SER A CA 1
ATOM 650 C C . SER A 1 92 ? 2.575 8.666 -0.855 1.00 87.88 92 SER A C 1
ATOM 652 O O . SER A 1 92 ? 2.193 8.506 0.313 1.00 87.88 92 SER A O 1
ATOM 654 N N . VAL A 1 93 ? 2.983 7.641 -1.598 1.00 89.44 93 VAL A N 1
ATOM 655 C CA . VAL A 1 93 ? 3.134 6.276 -1.107 1.00 89.44 93 VAL A CA 1
ATOM 656 C C . VAL A 1 93 ? 4.537 5.785 -1.415 1.00 89.44 93 VAL A C 1
ATOM 658 O O . VAL A 1 93 ? 4.929 5.701 -2.576 1.00 89.44 93 VAL A O 1
ATOM 661 N N . ASP A 1 94 ? 5.255 5.401 -0.365 1.00 91.44 94 ASP A N 1
ATOM 662 C CA . ASP A 1 94 ? 6.525 4.691 -0.472 1.00 91.44 94 ASP A CA 1
ATOM 663 C C . ASP A 1 94 ? 6.232 3.193 -0.592 1.00 91.44 94 ASP A C 1
ATOM 665 O O . ASP A 1 94 ? 5.623 2.597 0.304 1.00 91.44 94 ASP A O 1
ATOM 669 N N . SER A 1 95 ? 6.656 2.556 -1.678 1.00 88.69 95 SER A N 1
ATOM 670 C CA . SER A 1 95 ? 6.472 1.124 -1.893 1.00 88.69 95 SER A CA 1
ATOM 671 C C . SER A 1 95 ? 7.732 0.434 -2.407 1.00 88.69 95 SER A C 1
ATOM 673 O O . SER A 1 95 ? 8.586 1.039 -3.052 1.00 88.69 95 SER A O 1
ATOM 675 N N . GLU A 1 96 ? 7.863 -0.853 -2.092 1.00 85.75 96 GLU A N 1
ATOM 676 C CA . GLU A 1 96 ? 8.947 -1.709 -2.570 1.00 85.75 96 GLU A CA 1
ATOM 677 C C . GLU A 1 96 ? 8.379 -2.690 -3.597 1.00 85.75 96 GLU A C 1
ATOM 679 O O . GLU A 1 96 ? 7.462 -3.450 -3.291 1.00 85.75 96 GLU A O 1
ATOM 684 N N . TRP A 1 97 ? 8.890 -2.648 -4.827 1.00 77.81 97 TRP A N 1
ATOM 685 C CA . TRP A 1 97 ? 8.374 -3.466 -5.935 1.00 77.81 97 TRP A CA 1
ATOM 686 C C . TRP A 1 97 ? 9.151 -4.769 -6.086 1.00 77.81 97 TRP A C 1
ATOM 688 O O . TRP A 1 97 ? 8.600 -5.812 -6.436 1.00 77.81 97 TRP A O 1
ATOM 698 N N . ARG A 1 98 ? 10.451 -4.703 -5.810 1.00 76.38 98 ARG A N 1
ATOM 699 C CA . ARG A 1 98 ? 11.356 -5.843 -5.707 1.00 76.38 98 ARG A CA 1
ATOM 700 C C . ARG A 1 98 ? 12.314 -5.590 -4.550 1.00 76.38 98 ARG A C 1
ATOM 702 O O . ARG A 1 98 ? 12.546 -4.424 -4.239 1.00 76.38 98 ARG A O 1
ATOM 709 N N . PRO A 1 99 ? 12.901 -6.650 -3.969 1.00 75.06 99 PRO A N 1
ATOM 710 C CA . PRO A 1 99 ? 13.947 -6.521 -2.965 1.00 75.06 99 PRO A CA 1
ATOM 711 C C . PRO A 1 99 ? 14.990 -5.466 -3.354 1.00 75.06 99 PRO A C 1
ATOM 713 O O . PRO A 1 99 ? 15.704 -5.636 -4.341 1.00 75.06 99 PRO A O 1
ATOM 716 N N . GLY A 1 100 ? 15.051 -4.369 -2.599 1.00 77.12 100 GLY A N 1
ATOM 717 C CA . GLY A 1 100 ? 16.012 -3.279 -2.825 1.00 77.12 100 GLY A CA 1
ATOM 718 C C . GLY A 1 100 ? 15.654 -2.270 -3.927 1.00 77.12 100 GLY A C 1
ATOM 719 O O . GLY A 1 100 ? 16.450 -1.373 -4.196 1.00 77.12 100 GLY A O 1
ATOM 720 N N . LEU A 1 101 ? 14.471 -2.370 -4.539 1.00 82.31 101 LEU A N 1
ATOM 721 C CA . LEU A 1 101 ? 13.938 -1.395 -5.494 1.00 82.31 101 LEU A CA 1
ATOM 722 C C . LEU A 1 101 ? 12.684 -0.738 -4.922 1.00 82.31 101 LEU A C 1
ATOM 724 O O . LEU A 1 101 ? 11.580 -1.293 -4.975 1.00 82.31 101 LEU A O 1
ATOM 728 N N . ALA A 1 102 ? 12.880 0.459 -4.379 1.00 87.19 102 ALA A N 1
ATOM 729 C CA . ALA A 1 102 ? 11.839 1.233 -3.735 1.00 87.19 102 ALA A CA 1
ATOM 730 C C . ALA A 1 102 ? 11.553 2.536 -4.466 1.00 87.19 102 ALA A C 1
ATOM 732 O O . ALA A 1 102 ? 12.450 3.179 -5.011 1.00 87.19 102 ALA A O 1
ATOM 733 N N . PHE A 1 103 ? 10.281 2.909 -4.447 1.00 86.75 103 PHE A N 1
ATOM 734 C CA . PHE A 1 103 ? 9.757 4.053 -5.166 1.00 86.75 103 PHE A CA 1
ATOM 735 C C . PHE A 1 103 ? 8.743 4.791 -4.303 1.00 86.75 103 PHE A C 1
ATOM 737 O O . PHE A 1 103 ? 7.957 4.178 -3.582 1.00 86.75 103 PHE A O 1
ATOM 744 N N . ARG A 1 104 ? 8.741 6.108 -4.427 1.00 88.69 104 ARG A N 1
ATOM 745 C CA . ARG A 1 104 ? 7.696 7.008 -3.973 1.00 88.69 104 ARG A CA 1
ATOM 746 C C . ARG A 1 104 ? 6.845 7.388 -5.165 1.00 88.69 104 ARG A C 1
ATOM 748 O O . ARG A 1 104 ? 7.381 7.721 -6.212 1.00 88.69 104 ARG A O 1
ATOM 755 N N . HIS A 1 105 ? 5.534 7.325 -5.019 1.00 85.25 105 HIS A N 1
ATOM 756 C CA . HIS A 1 105 ? 4.611 7.626 -6.106 1.00 85.25 105 HIS A CA 1
ATOM 757 C C . HIS A 1 105 ? 3.276 8.143 -5.568 1.00 85.25 105 HIS A C 1
ATOM 759 O O . HIS A 1 105 ? 2.949 7.966 -4.391 1.00 85.25 105 HIS A O 1
ATOM 765 N N . GLY A 1 106 ? 2.476 8.769 -6.426 1.00 82.19 106 GLY A N 1
ATOM 766 C CA . GLY A 1 106 ? 1.085 9.076 -6.126 1.00 82.19 106 GLY A CA 1
ATOM 767 C C . GLY A 1 106 ? 0.220 7.815 -6.067 1.00 82.19 106 GLY A C 1
ATOM 768 O O . GLY A 1 106 ? 0.572 6.748 -6.574 1.00 82.19 106 GLY A O 1
ATOM 769 N N . LEU A 1 107 ? -0.952 7.938 -5.446 1.00 73.81 107 LEU A N 1
ATOM 770 C CA . LEU A 1 107 ? -1.869 6.817 -5.212 1.00 73.81 107 LEU A CA 1
ATOM 771 C C . LEU A 1 107 ? -2.339 6.123 -6.504 1.00 73.81 107 LEU A C 1
ATOM 773 O O . LEU A 1 107 ? -2.558 4.914 -6.504 1.00 73.81 107 LEU A O 1
ATOM 777 N N . PHE A 1 108 ? -2.501 6.890 -7.585 1.00 68.38 108 PHE A N 1
ATOM 778 C CA . PHE A 1 108 ? -3.040 6.426 -8.869 1.00 68.38 108 PHE A CA 1
ATOM 779 C C . PHE A 1 108 ? -1.976 6.292 -9.964 1.00 68.38 108 PHE A C 1
ATOM 781 O O . PHE A 1 108 ? -2.316 5.982 -11.102 1.00 68.38 108 PHE A O 1
ATOM 788 N N . ASP A 1 109 ? -0.702 6.480 -9.617 1.00 69.25 109 ASP A N 1
ATOM 789 C CA . ASP A 1 109 ? 0.415 6.435 -10.571 1.00 69.25 109 ASP A CA 1
ATOM 790 C C . ASP A 1 109 ? 0.870 4.988 -10.851 1.00 69.25 109 ASP A C 1
ATOM 792 O O . ASP A 1 109 ? 1.788 4.734 -11.628 1.00 69.25 109 ASP A O 1
ATOM 796 N N . LEU A 1 110 ? 0.231 4.008 -10.206 1.00 62.69 110 LEU A N 1
ATOM 797 C CA . LEU A 1 110 ? 0.484 2.588 -10.416 1.00 62.69 110 LEU A CA 1
ATOM 798 C C . LEU A 1 110 ? -0.237 2.072 -11.676 1.00 62.69 110 LEU A C 1
ATOM 800 O O . LEU A 1 110 ? -1.378 2.460 -11.939 1.00 62.69 110 LEU A O 1
ATOM 804 N N . PRO A 1 111 ? 0.374 1.146 -12.447 1.00 51.59 111 PRO A N 1
ATOM 805 C CA . PRO A 1 111 ? -0.260 0.575 -13.625 1.00 51.59 111 PRO A CA 1
ATOM 806 C C . PRO A 1 111 ? -1.596 -0.072 -13.267 1.00 51.59 111 PRO A C 1
ATOM 808 O O . PRO A 1 111 ? -1.696 -0.777 -12.264 1.00 51.59 111 PRO A O 1
ATOM 811 N N . ARG A 1 112 ? -2.581 0.072 -14.164 1.00 50.81 112 ARG A N 1
ATOM 812 C CA . ARG A 1 112 ? -3.972 -0.431 -14.076 1.00 50.81 112 ARG A CA 1
ATOM 813 C C . ARG A 1 112 ? -4.157 -1.887 -13.605 1.00 50.81 112 ARG A C 1
ATOM 815 O O . ARG A 1 112 ? -5.282 -2.303 -13.362 1.00 50.81 112 ARG A O 1
ATOM 822 N N . ARG A 1 113 ? -3.085 -2.684 -13.533 1.00 49.94 113 ARG A N 1
ATOM 823 C CA . ARG A 1 113 ? -3.084 -4.063 -13.020 1.00 49.94 113 ARG A CA 1
ATOM 824 C C . ARG A 1 113 ? -3.163 -4.146 -11.493 1.00 49.94 113 ARG A C 1
ATOM 826 O O . ARG A 1 113 ? -3.640 -5.155 -10.984 1.00 49.94 113 ARG A O 1
ATOM 833 N N . PHE A 1 114 ? -2.713 -3.122 -10.772 1.00 53.75 114 PHE A N 1
ATOM 834 C CA . PHE A 1 114 ? -2.956 -2.993 -9.338 1.00 53.75 114 PHE A CA 1
ATOM 835 C C . PHE A 1 114 ? -4.310 -2.298 -9.207 1.00 53.75 114 PHE A C 1
ATOM 837 O O . PHE A 1 114 ? -4.413 -1.116 -9.516 1.00 53.75 114 PHE A O 1
ATOM 844 N N . GLY A 1 115 ? -5.360 -3.070 -8.924 1.00 50.59 115 GLY A N 1
ATOM 845 C CA . GLY A 1 115 ? -6.748 -2.654 -9.125 1.00 50.59 115 GLY A CA 1
ATOM 846 C C . GLY A 1 115 ? -7.110 -1.312 -8.485 1.00 50.59 115 GLY A C 1
ATOM 847 O O . GLY A 1 115 ? -6.460 -0.823 -7.563 1.00 50.59 115 GLY A O 1
ATOM 848 N N . GLU A 1 116 ? -8.200 -0.724 -8.977 1.00 58.84 116 GLU A N 1
ATOM 849 C CA . GLU A 1 116 ? -8.699 0.621 -8.636 1.00 58.84 116 GLU A CA 1
ATOM 850 C C . GLU A 1 116 ? -9.065 0.818 -7.145 1.00 58.84 116 GLU A C 1
ATOM 852 O O . GLU A 1 116 ? -9.597 1.857 -6.754 1.00 58.84 116 GLU A O 1
ATOM 857 N N . MET A 1 117 ? -8.812 -0.175 -6.288 1.00 71.94 117 MET A N 1
ATOM 858 C CA . MET A 1 117 ? -9.175 -0.181 -4.879 1.00 71.94 117 MET A CA 1
ATOM 859 C C . MET A 1 117 ? -7.933 -0.190 -3.990 1.00 71.94 117 MET A C 1
ATOM 861 O O . MET A 1 117 ? -7.292 -1.222 -3.784 1.00 71.94 117 MET A O 1
ATOM 865 N N . VAL A 1 118 ? -7.657 0.966 -3.384 1.00 86.12 118 VAL A N 1
ATOM 866 C CA . VAL A 1 118 ? -6.689 1.095 -2.290 1.00 86.12 118 VAL A CA 1
ATOM 867 C C . VAL A 1 118 ? -7.419 1.181 -0.958 1.00 86.12 118 VAL A C 1
ATOM 869 O O . VAL A 1 118 ? -8.433 1.874 -0.814 1.00 86.12 118 VAL A O 1
ATOM 872 N N . HIS A 1 119 ? -6.913 0.462 0.037 1.00 90.25 119 HIS A N 1
ATOM 873 C CA . HIS A 1 119 ? -7.381 0.536 1.416 1.00 90.25 119 HIS A CA 1
ATOM 874 C C . HIS A 1 119 ? -6.238 0.908 2.354 1.00 90.25 119 HIS A C 1
ATOM 876 O O . HIS A 1 119 ? -5.104 0.473 2.174 1.00 90.25 119 HIS A O 1
ATOM 882 N N . TRP A 1 120 ? -6.561 1.700 3.373 1.0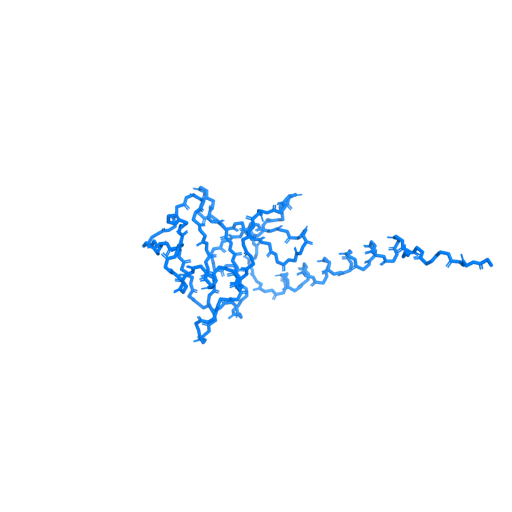0 92.31 120 TRP A N 1
ATOM 883 C CA . TRP A 1 120 ? -5.611 2.157 4.377 1.00 92.31 120 TRP A CA 1
ATOM 884 C C . TRP A 1 120 ? -5.759 1.343 5.651 1.00 92.31 120 TRP A C 1
ATOM 886 O O . TRP A 1 120 ? -6.876 1.114 6.121 1.00 92.31 120 TRP A O 1
ATOM 896 N N . TYR A 1 121 ? -4.632 0.936 6.224 1.00 92.69 121 TYR A N 1
ATOM 897 C CA . TYR A 1 121 ? -4.594 0.174 7.465 1.00 92.69 121 TYR A CA 1
ATOM 898 C C . TYR A 1 121 ? -3.557 0.720 8.441 1.00 92.69 121 TYR A C 1
ATOM 900 O O . TYR A 1 121 ? -2.565 1.337 8.053 1.00 92.69 121 TYR A O 1
ATOM 908 N N . ARG A 1 122 ? -3.771 0.443 9.724 1.00 91.44 122 ARG A N 1
ATOM 909 C CA . ARG A 1 122 ? -2.775 0.603 10.786 1.00 91.44 122 ARG A CA 1
ATOM 910 C C . ARG A 1 122 ? -2.682 -0.691 11.579 1.00 91.44 122 ARG A C 1
ATOM 912 O O . ARG A 1 122 ? -3.703 -1.351 11.776 1.00 91.44 122 ARG A O 1
ATOM 919 N N . GLU A 1 123 ? -1.488 -1.029 12.053 1.00 84.12 123 GLU A N 1
ATOM 920 C CA . GLU A 1 123 ? -1.344 -2.070 13.072 1.00 84.12 123 GLU A CA 1
ATOM 921 C C . GLU A 1 123 ? -2.181 -1.693 14.305 1.00 84.12 123 GLU A C 1
ATOM 923 O O . GLU A 1 123 ? -2.182 -0.534 14.739 1.00 84.12 123 GLU A O 1
ATOM 928 N N . GLY A 1 124 ? -2.990 -2.651 14.762 1.00 69.75 124 GLY A N 1
ATOM 929 C CA . GLY A 1 124 ? -3.880 -2.509 15.914 1.00 69.75 124 GLY A CA 1
ATOM 930 C C . GLY A 1 124 ? -3.187 -2.723 17.247 1.00 69.75 124 GLY A C 1
ATOM 931 O O . GLY A 1 124 ? -2.126 -3.385 17.273 1.00 69.75 124 GLY A O 1
#

Secondary structure (DSSP, 8-state):
--------HHHHHHHHHHHHHHHHHHHHTTS--TT-EEESS---PPPHHHHHHHHHTT-EEEESS--TT-EEEEE-TT--EEEEEEE-TTS-EEEEEETTEEEEE-TT-S-TTS-SEEEEEEE-

Radius of gyration: 17.08 Å; chains: 1; bounding box: 51×45×37 Å

Foldseek 3Di:
DDDDPDPPPVVVVVVVVVVVVVVVVVLVVQDDQPFKDWDQFADPDDDQVVVVVCVVVVQKDWDPDADAQWKKFFAAPVRRGDFIFGQHHVQWTWGDPDVRTIITGHPPSDPCRRDPDIITIDGD

pLDDT: mean 75.26, std 16.94, range [38.72, 94.38]

Sequence (124 aa):
MGCGCFPDVRGVLDQALDDTDELERHLADLGDFASVERLDSAPVLPAPAAAAAAIAAGRMIRLDSAGPGALAVYLDEARAVVHVGRATADGSVDSEWRPGLAFRHGLFDLPRRFGEMVHWYREG